Protein AF-A0A2K8KIF5-F1 (afdb_monomer_lite)

Radius of gyration: 15.25 Å; chains: 1; bounding box: 39×32×43 Å

Structure (mmCIF, N/CA/C/O backbone):
data_AF-A0A2K8KIF5-F1
#
_entry.id   AF-A0A2K8KIF5-F1
#
loop_
_atom_site.group_PDB
_atom_site.id
_atom_site.type_symbol
_atom_site.label_atom_id
_atom_site.label_alt_id
_atom_site.label_comp_id
_atom_site.label_asym_id
_atom_site.label_entity_id
_atom_site.label_seq_id
_atom_site.pdbx_PDB_ins_code
_atom_site.Cartn_x
_atom_site.Cartn_y
_atom_site.Cartn_z
_atom_site.occupancy
_atom_site.B_iso_or_equiv
_atom_site.auth_seq_id
_atom_site.auth_comp_id
_atom_site.auth_asym_id
_atom_site.auth_atom_id
_atom_site.pdbx_PDB_model_num
ATOM 1 N N . MET A 1 1 ? -21.140 -13.248 4.900 1.00 39.88 1 MET A N 1
ATOM 2 C CA . MET A 1 1 ? -20.058 -14.041 4.282 1.00 39.88 1 MET A CA 1
ATOM 3 C C . MET A 1 1 ? -18.810 -13.788 5.105 1.00 39.88 1 MET A C 1
ATOM 5 O O . MET A 1 1 ? -18.485 -12.632 5.335 1.00 39.88 1 MET A O 1
ATOM 9 N N . THR A 1 2 ? -18.191 -14.823 5.659 1.00 39.25 2 THR A N 1
ATOM 10 C CA . THR A 1 2 ? -16.937 -14.713 6.413 1.00 39.25 2 THR A CA 1
ATOM 11 C C . THR A 1 2 ? -15.809 -14.495 5.410 1.00 39.25 2 THR A C 1
ATOM 13 O O . THR A 1 2 ? -15.376 -15.441 4.760 1.00 39.25 2 THR A O 1
ATOM 16 N N . HIS A 1 3 ? -15.384 -13.245 5.216 1.00 47.12 3 HIS A N 1
ATOM 17 C CA . HIS A 1 3 ? -14.207 -12.957 4.400 1.00 47.12 3 HIS A CA 1
ATOM 18 C C . HIS A 1 3 ? -12.977 -13.573 5.072 1.00 47.12 3 HIS A C 1
ATOM 20 O O . HIS A 1 3 ? -12.704 -13.309 6.244 1.00 47.12 3 HIS A O 1
ATOM 26 N N . ASN A 1 4 ? -12.258 -14.426 4.343 1.00 52.31 4 ASN A N 1
ATOM 27 C CA . ASN A 1 4 ? -10.970 -14.931 4.791 1.00 52.31 4 ASN A CA 1
ATOM 28 C C . ASN A 1 4 ? -9.913 -13.845 4.535 1.00 52.31 4 ASN A C 1
ATOM 30 O O . ASN A 1 4 ? -9.334 -13.764 3.454 1.00 52.31 4 ASN A O 1
ATOM 34 N N . TYR A 1 5 ? -9.704 -12.967 5.519 1.00 62.38 5 TYR A N 1
ATOM 35 C CA . TYR A 1 5 ? -8.796 -11.818 5.414 1.00 62.38 5 TYR A CA 1
ATOM 36 C C . TYR A 1 5 ? -7.302 -12.190 5.347 1.00 62.38 5 TYR A C 1
ATOM 38 O O . TYR A 1 5 ? -6.471 -11.296 5.196 1.00 62.38 5 TYR A O 1
ATOM 46 N N . GLN A 1 6 ? -6.952 -13.482 5.435 1.00 61.03 6 GLN A N 1
ATOM 47 C CA . GLN A 1 6 ? -5.575 -13.948 5.231 1.00 61.03 6 GLN A CA 1
ATOM 48 C C . GLN A 1 6 ? -5.080 -13.689 3.805 1.00 61.03 6 GLN A C 1
ATOM 50 O O . GLN A 1 6 ? -3.925 -13.323 3.623 1.00 61.03 6 GLN A O 1
ATOM 55 N N . ASP A 1 7 ? -5.961 -13.835 2.811 1.00 60.00 7 ASP A N 1
ATOM 56 C CA . ASP A 1 7 ? -5.596 -13.692 1.399 1.00 60.00 7 ASP A CA 1
ATOM 57 C C . ASP A 1 7 ? -6.165 -12.415 0.754 1.00 60.00 7 ASP A C 1
ATOM 59 O O . ASP A 1 7 ? -5.809 -12.097 -0.379 1.00 60.00 7 ASP A O 1
ATOM 63 N N . TYR A 1 8 ? -7.053 -11.672 1.431 1.00 62.44 8 TYR A N 1
ATOM 64 C CA . TYR A 1 8 ? -7.565 -10.377 0.955 1.00 62.44 8 TYR A CA 1
ATOM 65 C C . TYR A 1 8 ? -6.409 -9.357 0.872 1.00 62.44 8 TYR A C 1
ATOM 67 O O . TYR A 1 8 ? -5.601 -9.311 1.794 1.00 62.44 8 TYR A O 1
ATOM 75 N N . PRO A 1 9 ? -6.298 -8.533 -0.185 1.00 64.69 9 PRO A N 1
ATOM 76 C CA . PRO A 1 9 ? -7.228 -8.407 -1.305 1.00 64.69 9 PRO A CA 1
ATOM 77 C C . PRO A 1 9 ? -6.959 -9.324 -2.508 1.00 64.69 9 PRO A C 1
ATOM 79 O O . PRO A 1 9 ? -7.599 -9.184 -3.541 1.00 64.69 9 PRO A O 1
ATOM 82 N N . PHE A 1 10 ? -6.039 -10.279 -2.427 1.00 71.12 10 PHE A N 1
ATOM 83 C CA . PHE A 1 10 ? -5.599 -11.075 -3.581 1.00 71.12 10 PHE A CA 1
ATOM 84 C C . PHE A 1 10 ? -6.197 -12.487 -3.660 1.00 71.12 10 PHE A C 1
ATOM 86 O O . PHE A 1 10 ? -5.745 -13.287 -4.480 1.00 71.12 10 PHE A O 1
ATOM 93 N N . CYS A 1 11 ? -7.195 -12.813 -2.834 1.00 70.88 11 CYS A N 1
ATOM 94 C CA . CYS A 1 11 ? -7.733 -14.173 -2.739 1.00 70.88 11 CYS A CA 1
ATOM 95 C C . CYS A 1 11 ? -8.546 -14.596 -3.973 1.00 70.88 11 CYS A C 1
ATOM 97 O O . CYS A 1 11 ? -8.577 -15.771 -4.336 1.00 70.88 11 CYS A O 1
ATOM 99 N N . CYS A 1 12 ? -9.199 -13.639 -4.637 1.00 75.88 12 CYS A N 1
ATOM 100 C CA . CYS A 1 12 ? -10.014 -13.875 -5.820 1.00 75.88 12 CYS A CA 1
ATOM 101 C C . CYS A 1 12 ? -10.076 -12.626 -6.712 1.00 75.88 12 CYS A C 1
ATOM 103 O O . CYS A 1 12 ? -9.692 -11.530 -6.304 1.00 75.88 12 CYS A O 1
ATOM 105 N N . ALA A 1 13 ? -10.576 -12.787 -7.941 1.00 77.62 13 ALA A N 1
ATOM 106 C CA . ALA A 1 13 ? -10.668 -11.691 -8.908 1.00 77.62 13 ALA A CA 1
ATOM 107 C C . ALA A 1 13 ? -11.538 -10.523 -8.412 1.00 77.62 13 ALA A C 1
ATOM 109 O O . ALA A 1 13 ? -11.207 -9.370 -8.668 1.00 77.62 13 ALA A O 1
ATOM 110 N N . LEU A 1 14 ? -12.622 -10.817 -7.684 1.00 80.00 14 LEU A N 1
ATOM 111 C CA . LEU A 1 14 ? -13.508 -9.791 -7.135 1.00 80.00 14 LEU A CA 1
ATOM 112 C C . LEU A 1 14 ? -12.781 -8.921 -6.106 1.00 80.00 14 LEU A C 1
ATOM 114 O O . LEU A 1 14 ? -12.791 -7.701 -6.222 1.00 80.00 14 LEU A O 1
ATOM 118 N N . ASP A 1 15 ? -12.111 -9.546 -5.142 1.00 78.12 15 ASP A N 1
ATOM 119 C CA . ASP A 1 15 ? -11.373 -8.832 -4.100 1.00 78.12 15 ASP A CA 1
ATOM 120 C C . ASP A 1 15 ? -10.188 -8.055 -4.672 1.00 78.12 15 ASP A C 1
ATOM 122 O O . ASP A 1 15 ? -9.949 -6.914 -4.270 1.00 78.12 15 ASP A O 1
ATOM 126 N N . LYS A 1 16 ? -9.510 -8.627 -5.677 1.00 79.75 16 LYS A N 1
ATOM 127 C CA . LYS A 1 16 ? -8.437 -7.938 -6.393 1.00 79.75 16 LYS A CA 1
ATOM 128 C C . LYS A 1 16 ? -8.980 -6.688 -7.078 1.00 79.75 16 LYS A C 1
ATOM 130 O O . LYS A 1 16 ? -8.389 -5.624 -6.944 1.00 79.75 16 LYS A O 1
ATOM 135 N N . ASN A 1 17 ? -10.112 -6.800 -7.771 1.00 80.88 17 ASN A N 1
ATOM 136 C CA . ASN A 1 17 ? -10.748 -5.660 -8.427 1.00 80.88 17 ASN A CA 1
ATOM 137 C C . ASN A 1 17 ? -11.202 -4.605 -7.415 1.00 80.88 17 ASN A C 1
ATOM 139 O O . ASN A 1 17 ? -10.955 -3.425 -7.633 1.00 80.88 17 ASN A O 1
ATOM 143 N N . ASN A 1 18 ? -11.804 -5.013 -6.296 1.00 82.12 18 ASN A N 1
ATOM 144 C CA . ASN A 1 18 ? -12.221 -4.087 -5.242 1.00 82.12 18 ASN A CA 1
ATOM 145 C C . ASN A 1 18 ? -11.027 -3.310 -4.679 1.00 82.12 18 ASN A C 1
ATOM 147 O O . ASN A 1 18 ? -11.096 -2.093 -4.538 1.00 82.12 18 ASN A O 1
ATOM 151 N N . PHE A 1 19 ? -9.911 -3.988 -4.412 1.00 86.44 19 PHE A N 1
ATOM 152 C CA . PHE A 1 19 ? -8.686 -3.317 -3.991 1.00 86.44 19 PHE A CA 1
ATOM 153 C C . PHE A 1 19 ? -8.144 -2.366 -5.044 1.00 86.44 19 PHE A C 1
ATOM 155 O O . PHE A 1 19 ? -7.825 -1.235 -4.699 1.00 86.44 19 PHE A O 1
ATOM 162 N N . LEU A 1 20 ? -8.066 -2.793 -6.306 1.00 84.38 20 LEU A N 1
ATOM 163 C CA . LEU A 1 20 ? -7.583 -1.937 -7.388 1.00 84.38 20 LEU A CA 1
ATOM 164 C C . LEU A 1 20 ? -8.443 -0.681 -7.531 1.00 84.38 20 LEU A C 1
ATOM 166 O O . LEU A 1 20 ? -7.893 0.395 -7.718 1.00 84.38 20 LEU A O 1
ATOM 170 N N . VAL A 1 21 ? -9.765 -0.786 -7.367 1.00 86.25 21 VAL A N 1
ATOM 171 C CA . VAL A 1 21 ? -10.667 0.376 -7.365 1.00 86.25 21 VAL A CA 1
ATOM 172 C C . VAL A 1 21 ? -10.383 1.298 -6.179 1.00 86.25 21 VAL A C 1
ATOM 174 O O . VAL A 1 21 ? -10.239 2.500 -6.369 1.00 86.25 21 VAL A O 1
ATOM 177 N N . LEU A 1 22 ? -10.266 0.768 -4.958 1.00 87.44 22 LEU A N 1
ATOM 178 C CA . LEU A 1 22 ? -9.988 1.588 -3.769 1.00 87.44 22 LEU A CA 1
ATOM 179 C C . LEU A 1 22 ? -8.610 2.245 -3.818 1.00 87.44 22 LEU A C 1
ATOM 181 O O . LEU A 1 22 ? -8.452 3.381 -3.363 1.00 87.44 22 LEU A O 1
ATOM 185 N N . PHE A 1 23 ? -7.632 1.525 -4.360 1.00 86.81 23 PHE A N 1
ATOM 186 C CA . PHE A 1 23 ? -6.287 2.019 -4.576 1.00 86.81 23 PHE A CA 1
ATOM 187 C C . PHE A 1 23 ? -6.299 3.113 -5.642 1.00 86.81 23 PHE A C 1
ATOM 189 O O . PHE A 1 23 ? -5.863 4.216 -5.341 1.00 86.81 23 PHE A O 1
ATOM 196 N N . GLN A 1 24 ? -6.905 2.877 -6.811 1.00 82.75 24 GLN A N 1
ATOM 197 C CA . GLN A 1 24 ? -7.044 3.880 -7.873 1.00 82.75 24 GLN A CA 1
ATOM 198 C C . GLN A 1 24 ? -7.781 5.134 -7.390 1.00 82.75 24 GLN A C 1
ATOM 200 O O . GLN A 1 24 ? -7.307 6.240 -7.619 1.00 82.75 24 GLN A O 1
ATOM 205 N N . ASN A 1 25 ? -8.873 4.980 -6.637 1.00 82.00 25 ASN A N 1
ATOM 206 C CA . ASN A 1 25 ? -9.585 6.110 -6.039 1.00 82.00 25 ASN A CA 1
ATOM 207 C C . ASN A 1 25 ? -8.682 6.927 -5.106 1.00 82.00 25 ASN A C 1
ATOM 209 O O . ASN A 1 25 ? -8.771 8.154 -5.081 1.00 82.00 25 ASN A O 1
ATOM 213 N N . TYR A 1 26 ? -7.811 6.269 -4.335 1.00 83.88 26 TYR A N 1
ATOM 214 C CA . TYR A 1 26 ? -6.811 6.971 -3.536 1.00 83.88 26 TYR A CA 1
ATOM 215 C C . TYR A 1 26 ? -5.797 7.701 -4.432 1.00 83.88 26 TYR A C 1
ATOM 217 O O . TYR A 1 26 ? -5.532 8.875 -4.177 1.00 83.88 26 TYR A O 1
ATOM 225 N N . LEU A 1 27 ? -5.287 7.058 -5.492 1.00 76.31 27 LEU A N 1
ATOM 226 C CA . LEU A 1 27 ? -4.338 7.665 -6.439 1.00 76.31 27 LEU A CA 1
ATOM 227 C C . LEU A 1 27 ? -4.902 8.938 -7.075 1.00 76.31 27 LEU A C 1
ATOM 229 O O . LEU A 1 27 ? -4.260 9.984 -7.022 1.00 76.31 27 LEU A O 1
ATOM 233 N N . ASP A 1 28 ? -6.132 8.875 -7.583 1.00 76.56 28 ASP A N 1
ATOM 234 C CA . ASP A 1 28 ? -6.797 9.988 -8.273 1.00 76.56 28 ASP A CA 1
ATOM 235 C C . ASP A 1 28 ? -7.010 11.212 -7.364 1.00 76.56 28 ASP A C 1
ATOM 237 O O . ASP A 1 28 ? -7.213 12.329 -7.839 1.00 76.56 28 ASP A O 1
ATOM 241 N N . ASN A 1 29 ? -6.961 11.019 -6.043 1.00 74.00 29 ASN A N 1
ATOM 242 C CA . ASN A 1 29 ? -7.223 12.057 -5.050 1.00 74.00 29 ASN A CA 1
ATOM 243 C C . ASN A 1 29 ? -5.995 12.411 -4.195 1.00 74.00 29 ASN A C 1
ATOM 245 O O . ASN A 1 29 ? -6.082 13.306 -3.342 1.00 74.00 29 ASN A O 1
ATOM 249 N N . CYS A 1 30 ? -4.847 11.755 -4.404 1.00 68.06 30 CYS A N 1
ATOM 250 C CA . CYS A 1 30 ? -3.668 11.963 -3.563 1.00 68.06 30 CYS A CA 1
ATOM 251 C C . CYS A 1 30 ? -3.030 13.342 -3.798 1.00 68.06 30 CYS A C 1
ATOM 253 O O . CYS A 1 30 ? -2.604 13.984 -2.840 1.00 68.06 30 CYS A O 1
ATOM 255 N N . GLU A 1 31 ? -3.055 13.859 -5.033 1.00 63.69 31 GLU A N 1
ATOM 256 C CA . GLU A 1 31 ? -2.450 15.153 -5.400 1.00 63.69 31 GLU A CA 1
ATOM 257 C C . GLU A 1 31 ? -3.071 16.358 -4.674 1.00 63.69 31 GLU A C 1
ATOM 259 O O . GLU A 1 31 ? -2.444 17.407 -4.538 1.00 63.69 31 GLU A O 1
ATOM 264 N N . THR A 1 32 ? -4.297 16.224 -4.160 1.00 61.50 32 THR A N 1
ATOM 265 C CA . THR A 1 32 ? -5.010 17.318 -3.479 1.00 61.50 32 THR A CA 1
ATOM 266 C C . THR A 1 32 ? -4.927 17.255 -1.949 1.00 61.50 32 THR A C 1
ATOM 268 O O . THR A 1 32 ? -5.642 17.998 -1.270 1.00 61.50 32 THR A O 1
ATOM 271 N N . ASN A 1 33 ? -4.073 16.390 -1.377 1.00 56.50 33 ASN A N 1
ATOM 272 C CA . ASN A 1 33 ? -4.010 16.101 0.068 1.00 56.50 33 ASN A CA 1
ATOM 273 C C . ASN A 1 33 ? -5.368 15.661 0.657 1.00 56.50 33 ASN A C 1
ATOM 275 O O . ASN A 1 33 ? -5.663 15.884 1.836 1.00 56.50 33 ASN A O 1
ATOM 279 N N . GLN A 1 34 ? -6.230 15.051 -0.162 1.00 64.56 34 GLN A N 1
ATOM 280 C CA . GLN A 1 34 ? -7.547 14.580 0.265 1.00 64.56 34 GLN A CA 1
ATOM 281 C C . GLN A 1 34 ? -7.581 13.087 0.591 1.00 64.56 34 GLN A C 1
ATOM 283 O O . GLN A 1 34 ? -8.614 12.626 1.056 1.00 64.56 34 GLN A O 1
ATOM 288 N N . GLY A 1 35 ? -6.478 12.341 0.455 1.00 65.31 35 GLY A N 1
ATOM 289 C CA . GLY A 1 35 ? -6.447 10.895 0.717 1.00 65.31 35 GLY A CA 1
ATOM 290 C C . GLY A 1 35 ? -7.002 10.504 2.094 1.00 65.31 35 GLY A C 1
ATOM 291 O O . GLY A 1 35 ? -7.873 9.644 2.190 1.00 65.31 35 GLY A O 1
ATOM 292 N N . PHE A 1 36 ? -6.593 11.200 3.162 1.00 70.62 36 PHE A N 1
ATOM 293 C CA . PHE A 1 36 ? -7.168 11.008 4.503 1.00 70.62 36 PHE A CA 1
ATOM 294 C C . PHE A 1 36 ? -8.668 11.344 4.565 1.00 70.62 36 PHE A C 1
ATOM 296 O O . PHE A 1 36 ? -9.450 10.605 5.160 1.00 70.62 36 PHE A O 1
ATOM 303 N N . LYS A 1 37 ? -9.089 12.454 3.940 1.00 72.19 37 LYS A N 1
ATOM 304 C CA . LYS A 1 37 ? -10.503 12.866 3.901 1.00 72.19 37 LYS A CA 1
ATOM 305 C C . LYS A 1 37 ? -11.361 11.856 3.146 1.00 72.19 37 LYS A C 1
ATOM 307 O O . LYS A 1 37 ? -12.467 11.584 3.590 1.00 72.19 37 LYS A O 1
ATOM 312 N N . LEU A 1 38 ? -10.841 11.303 2.055 1.00 74.75 38 LEU A N 1
ATOM 313 C CA . LEU A 1 38 ? -11.501 10.300 1.233 1.00 74.75 38 LEU A CA 1
ATOM 314 C C . LEU A 1 38 ? -11.675 8.998 2.012 1.00 74.75 38 LEU A C 1
ATOM 316 O O . LEU A 1 38 ? -12.790 8.513 2.137 1.00 74.75 38 LEU A O 1
ATOM 320 N N . ILE A 1 39 ? -10.611 8.501 2.649 1.00 78.38 39 ILE A N 1
ATOM 321 C CA . ILE A 1 39 ? -10.692 7.291 3.480 1.00 78.38 39 ILE A CA 1
ATOM 322 C C . ILE A 1 39 ? -11.666 7.482 4.649 1.00 78.38 39 ILE A C 1
ATOM 324 O O . ILE A 1 39 ? -12.372 6.549 5.017 1.00 78.38 39 ILE A O 1
ATOM 328 N N . ASN A 1 40 ? -11.738 8.685 5.223 1.00 74.00 40 ASN A N 1
ATOM 329 C CA . ASN A 1 40 ? -12.691 8.983 6.288 1.00 74.00 40 ASN A CA 1
ATOM 330 C C . ASN A 1 40 ? -14.140 9.118 5.775 1.00 74.00 40 ASN A C 1
ATOM 332 O O . ASN A 1 40 ? -15.069 8.693 6.456 1.00 74.00 40 ASN A O 1
ATOM 336 N N . ALA A 1 41 ? -14.345 9.695 4.587 1.00 80.25 41 ALA A N 1
ATOM 337 C CA . ALA A 1 41 ? -15.662 9.810 3.958 1.00 80.25 41 ALA A CA 1
ATOM 338 C C . ALA A 1 41 ? -16.215 8.441 3.531 1.00 80.25 41 ALA A C 1
ATOM 340 O O . ALA A 1 41 ? -17.394 8.161 3.735 1.00 80.25 41 ALA A O 1
ATOM 341 N N . ASP A 1 42 ? -15.338 7.571 3.034 1.00 84.25 42 ASP A N 1
ATOM 342 C CA . ASP A 1 42 ? -15.648 6.231 2.539 1.00 84.25 42 ASP A CA 1
ATOM 343 C C . ASP A 1 42 ? -15.226 5.138 3.537 1.00 84.25 42 ASP A C 1
ATOM 345 O O . ASP A 1 42 ? -14.831 4.033 3.158 1.00 84.25 42 ASP A O 1
ATOM 349 N N . TYR A 1 43 ? -15.304 5.434 4.837 1.00 83.62 43 TYR A N 1
ATOM 350 C CA . TYR A 1 43 ? -14.772 4.597 5.918 1.00 83.62 43 TYR A CA 1
ATOM 351 C C . TYR A 1 43 ? -15.131 3.109 5.787 1.00 83.62 43 TYR A C 1
ATOM 353 O O . TYR A 1 43 ? -14.253 2.250 5.889 1.00 83.62 43 TYR A O 1
ATOM 361 N N . ASP A 1 44 ? -16.398 2.788 5.515 1.00 83.62 44 ASP A N 1
ATOM 362 C CA . ASP A 1 44 ? -16.871 1.402 5.406 1.00 83.62 44 ASP A CA 1
ATOM 363 C C . ASP A 1 44 ? -16.282 0.649 4.204 1.00 83.62 44 ASP A C 1
ATOM 365 O O . ASP A 1 44 ? -16.145 -0.574 4.261 1.00 83.62 44 ASP A O 1
ATOM 369 N N . LEU A 1 45 ? -15.889 1.359 3.142 1.00 85.44 45 LEU A N 1
ATOM 370 C CA . LEU A 1 45 ? -15.246 0.770 1.967 1.00 85.44 45 LEU A CA 1
ATOM 371 C C . LEU A 1 45 ? -13.779 0.421 2.240 1.00 85.44 45 LEU A C 1
ATOM 373 O O . LEU A 1 45 ? -13.301 -0.626 1.804 1.00 85.44 45 LEU A O 1
ATOM 377 N N . TYR A 1 46 ? -13.070 1.260 3.000 1.00 87.00 46 TYR A N 1
ATOM 378 C CA . TYR A 1 46 ? -11.655 1.049 3.326 1.00 87.00 46 TYR A CA 1
ATOM 379 C C . TYR A 1 46 ? -11.449 0.150 4.553 1.00 87.00 46 TYR A C 1
ATOM 381 O O . TYR A 1 46 ? -10.440 -0.552 4.646 1.00 87.00 46 TYR A O 1
ATOM 389 N N . LYS A 1 47 ? -12.412 0.097 5.481 1.00 87.88 47 LYS A N 1
ATOM 390 C CA . LYS A 1 47 ? -12.329 -0.699 6.715 1.00 87.88 47 LYS A CA 1
ATOM 391 C C . LYS A 1 47 ? -11.950 -2.172 6.502 1.00 87.88 47 LYS A C 1
ATOM 393 O O . LYS A 1 47 ? -11.109 -2.653 7.267 1.00 87.88 47 LYS A O 1
ATOM 398 N N . PRO A 1 48 ? -12.482 -2.906 5.504 1.00 87.50 48 PRO A N 1
ATOM 399 C CA . PRO A 1 48 ? -12.081 -4.288 5.238 1.00 87.50 48 PRO A CA 1
ATOM 400 C C . PRO A 1 48 ? -10.576 -4.452 4.983 1.00 87.50 48 PRO A C 1
ATOM 402 O O . PRO A 1 48 ? -9.987 -5.435 5.430 1.00 87.50 48 PRO A O 1
ATOM 405 N N . LEU A 1 49 ? -9.926 -3.471 4.339 1.00 88.25 49 LEU A N 1
ATOM 406 C CA . LEU A 1 49 ? -8.478 -3.492 4.089 1.00 88.25 49 LEU A CA 1
ATOM 407 C C . LEU A 1 49 ? -7.667 -3.421 5.388 1.00 88.25 49 LEU A C 1
ATOM 409 O O . LEU A 1 49 ? -6.571 -3.972 5.464 1.00 88.25 49 LEU A O 1
ATOM 413 N N . SER A 1 50 ? -8.215 -2.821 6.449 1.00 90.25 50 SER A N 1
ATOM 414 C CA . SER A 1 50 ? -7.536 -2.778 7.748 1.00 90.25 50 SER A CA 1
ATOM 415 C C . SER A 1 50 ? -7.373 -4.163 8.385 1.00 90.25 50 SER A C 1
ATOM 417 O O . SER A 1 50 ? -6.473 -4.340 9.201 1.00 90.25 50 SER A O 1
ATOM 419 N N . PHE A 1 51 ? -8.184 -5.159 8.009 1.00 89.00 51 PHE A N 1
ATOM 420 C CA . PHE A 1 51 ? -8.128 -6.520 8.562 1.00 89.00 51 PHE A CA 1
ATOM 421 C C . PHE A 1 51 ? -7.199 -7.469 7.802 1.00 89.00 51 PHE A C 1
ATOM 423 O O . PHE A 1 51 ? -6.984 -8.590 8.253 1.00 89.00 51 PHE A O 1
ATOM 430 N N . VAL A 1 52 ? -6.624 -7.017 6.688 1.00 89.06 52 VAL A N 1
ATOM 431 C CA . VAL A 1 52 ? -5.682 -7.781 5.862 1.00 89.06 52 VAL A CA 1
ATOM 432 C C . VAL A 1 52 ? -4.495 -8.295 6.679 1.00 89.06 52 VAL A C 1
ATOM 434 O O . VAL A 1 52 ? -3.955 -7.567 7.521 1.00 89.06 52 VAL A O 1
ATOM 437 N N . ASP A 1 53 ? -4.031 -9.513 6.400 1.00 90.06 53 ASP A N 1
ATOM 438 C CA . ASP A 1 53 ? -2.758 -10.015 6.925 1.00 90.06 53 ASP A 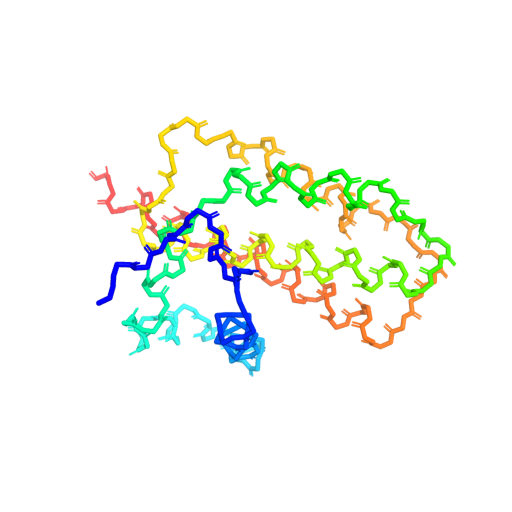CA 1
ATOM 439 C C . ASP A 1 53 ? -1.563 -9.381 6.192 1.00 90.06 53 ASP A C 1
ATOM 441 O O . ASP A 1 53 ? -0.963 -9.949 5.279 1.00 90.06 53 ASP A O 1
ATOM 445 N N . ILE A 1 54 ? -1.202 -8.164 6.606 1.00 91.69 54 ILE A N 1
ATOM 446 C CA . ILE A 1 54 ? -0.065 -7.442 6.023 1.00 91.69 54 ILE A CA 1
ATOM 447 C C . ILE A 1 54 ? 1.263 -8.190 6.203 1.00 91.69 54 ILE A C 1
ATOM 449 O O . ILE A 1 54 ? 2.140 -8.062 5.355 1.00 91.69 54 ILE A O 1
ATOM 453 N N . VAL A 1 55 ? 1.412 -8.990 7.265 1.00 92.38 55 VAL A N 1
ATOM 454 C CA . VAL A 1 55 ? 2.635 -9.766 7.515 1.00 92.38 55 VAL A CA 1
ATOM 455 C C . VAL A 1 55 ? 2.740 -10.896 6.495 1.00 92.38 55 VAL A C 1
ATOM 457 O O . VAL A 1 55 ? 3.780 -11.045 5.852 1.00 92.38 55 VAL A O 1
ATOM 460 N N . GLY A 1 56 ? 1.651 -11.638 6.284 1.00 90.50 56 GLY A N 1
ATOM 461 C CA . GLY A 1 56 ? 1.570 -12.676 5.258 1.00 90.50 56 GLY A CA 1
ATOM 462 C C . GLY A 1 56 ? 1.786 -12.128 3.844 1.00 90.50 56 GLY A C 1
ATOM 463 O O . GLY A 1 56 ? 2.574 -12.681 3.072 1.00 90.50 56 GLY A O 1
ATOM 464 N N . ILE A 1 57 ? 1.158 -10.996 3.510 1.00 90.19 57 ILE A N 1
ATOM 465 C CA . ILE A 1 57 ? 1.348 -10.342 2.206 1.00 90.19 57 ILE A CA 1
ATOM 466 C C . ILE A 1 57 ? 2.791 -9.871 2.030 1.00 90.19 57 ILE A C 1
ATOM 468 O O . ILE A 1 57 ? 3.378 -10.099 0.971 1.00 90.19 57 ILE A O 1
ATOM 472 N N . PHE A 1 58 ? 3.388 -9.255 3.052 1.00 92.94 58 PHE A N 1
ATOM 473 C CA . PHE A 1 58 ? 4.779 -8.817 3.000 1.00 92.94 58 PHE A CA 1
ATOM 474 C C . PHE A 1 58 ? 5.731 -9.991 2.765 1.00 92.94 58 PHE A C 1
ATOM 476 O O . PHE A 1 58 ? 6.542 -9.941 1.840 1.00 92.94 58 PHE A O 1
ATOM 483 N N . ALA A 1 59 ? 5.569 -11.089 3.509 1.00 91.56 59 ALA A N 1
ATOM 484 C CA . ALA A 1 59 ? 6.370 -12.301 3.340 1.00 91.56 59 ALA A CA 1
ATOM 485 C C . ALA A 1 59 ? 6.264 -12.895 1.921 1.00 91.56 59 ALA A C 1
ATOM 487 O O . ALA A 1 59 ? 7.226 -13.468 1.411 1.00 91.56 59 ALA A O 1
ATOM 488 N N . LYS A 1 60 ? 5.114 -12.728 1.255 1.00 90.12 60 LYS A N 1
ATOM 489 C CA . LYS A 1 60 ? 4.897 -13.163 -0.132 1.00 90.12 60 LYS A CA 1
ATOM 490 C C . LYS A 1 60 ? 5.515 -12.214 -1.162 1.00 90.12 60 LYS A C 1
ATOM 492 O O . LYS A 1 60 ? 6.058 -12.688 -2.163 1.00 90.12 60 LYS A O 1
ATOM 497 N N . LEU A 1 61 ? 5.391 -10.899 -0.971 1.00 91.50 61 LEU A N 1
ATOM 498 C CA . LEU A 1 61 ? 5.787 -9.892 -1.962 1.00 91.50 61 LEU A CA 1
ATOM 499 C C . LEU A 1 61 ? 7.255 -9.471 -1.852 1.00 91.50 61 LEU A C 1
ATOM 501 O O . LEU A 1 61 ? 7.883 -9.266 -2.889 1.00 91.50 61 LEU A O 1
ATOM 505 N N . ALA A 1 62 ? 7.831 -9.399 -0.650 1.00 92.94 62 ALA A N 1
ATOM 506 C CA . ALA A 1 62 ? 9.215 -8.960 -0.455 1.00 92.94 62 ALA A CA 1
ATOM 507 C C . ALA A 1 62 ? 10.238 -9.790 -1.262 1.00 92.94 62 ALA A C 1
ATOM 509 O O . ALA A 1 62 ? 11.049 -9.191 -1.972 1.00 92.94 62 ALA A O 1
ATOM 510 N N . PRO A 1 63 ? 10.166 -11.140 -1.302 1.00 93.38 63 PRO A N 1
ATOM 511 C CA . PRO A 1 63 ? 11.078 -11.934 -2.128 1.00 93.38 63 PRO A CA 1
ATOM 512 C C . PRO A 1 63 ? 10.906 -11.712 -3.635 1.00 93.38 63 PRO A C 1
ATOM 514 O O . PRO A 1 63 ? 11.817 -12.017 -4.395 1.00 93.38 63 PRO A O 1
ATOM 517 N N . GLN A 1 64 ? 9.737 -11.247 -4.086 1.00 91.12 64 GLN A N 1
ATOM 518 C CA . GLN A 1 64 ? 9.493 -10.918 -5.494 1.00 91.12 64 GLN A CA 1
ATOM 519 C C . GLN A 1 64 ? 10.083 -9.546 -5.820 1.00 91.12 64 GLN A C 1
ATOM 521 O O . GLN A 1 64 ? 10.814 -9.424 -6.792 1.00 91.12 64 GLN A O 1
ATOM 526 N N . ILE A 1 65 ? 9.843 -8.556 -4.952 1.00 91.62 65 ILE A N 1
ATOM 527 C CA . ILE A 1 65 ? 10.406 -7.201 -5.053 1.00 91.62 65 ILE A CA 1
ATOM 528 C C . ILE A 1 65 ? 11.934 -7.247 -5.174 1.00 91.62 65 ILE A C 1
ATOM 530 O O . ILE A 1 65 ? 12.501 -6.553 -6.009 1.00 91.62 65 ILE A O 1
ATOM 534 N N . MET A 1 66 ? 12.594 -8.102 -4.386 1.00 90.50 66 MET A N 1
ATOM 535 C CA . MET A 1 66 ? 14.054 -8.258 -4.412 1.00 90.50 66 MET A CA 1
ATOM 536 C C . MET A 1 66 ? 14.605 -8.917 -5.683 1.00 90.50 66 MET A C 1
ATOM 538 O O . MET A 1 66 ? 15.802 -8.820 -5.935 1.00 90.50 66 MET A O 1
ATOM 542 N N . LYS A 1 67 ? 13.776 -9.647 -6.440 1.00 89.12 67 LYS A N 1
ATOM 543 C CA . LYS A 1 67 ? 14.210 -10.361 -7.651 1.00 89.12 67 LYS A CA 1
ATOM 544 C C . LYS A 1 67 ? 14.175 -9.492 -8.901 1.00 89.12 67 LYS A C 1
ATOM 546 O O . LYS A 1 67 ? 14.858 -9.838 -9.859 1.00 89.12 67 LYS A O 1
ATOM 551 N N . TYR A 1 68 ? 13.381 -8.424 -8.890 1.00 86.50 68 TYR A N 1
ATOM 552 C CA . TYR A 1 68 ? 13.257 -7.528 -10.030 1.00 86.50 68 TYR A CA 1
ATOM 553 C C . TYR A 1 68 ? 14.558 -6.774 -10.289 1.00 86.50 68 TYR A C 1
ATOM 555 O O . TYR A 1 68 ? 15.171 -6.212 -9.378 1.00 86.50 68 TYR A O 1
ATOM 563 N N . GLN A 1 69 ? 14.962 -6.780 -11.549 1.00 75.44 69 GLN A N 1
ATOM 564 C CA . GLN A 1 69 ? 16.153 -6.150 -12.082 1.00 75.44 69 GLN A CA 1
ATOM 565 C C . GLN A 1 69 ? 15.876 -4.673 -12.337 1.00 75.44 69 GLN A C 1
ATOM 567 O O . GLN A 1 69 ? 14.829 -4.284 -12.853 1.00 75.44 69 GLN A O 1
ATOM 572 N N . ALA A 1 70 ? 16.836 -3.832 -11.969 1.00 74.50 70 ALA A N 1
ATOM 573 C CA . ALA A 1 70 ? 16.701 -2.385 -12.062 1.00 74.50 70 ALA A CA 1
ATOM 574 C C . ALA A 1 70 ? 16.784 -1.867 -13.507 1.00 74.50 70 ALA A C 1
ATOM 576 O O . ALA A 1 70 ? 16.435 -0.714 -13.761 1.00 74.50 70 ALA A O 1
ATOM 577 N N . GLU A 1 71 ? 17.269 -2.707 -14.419 1.00 76.69 71 GLU A N 1
ATOM 578 C CA . GLU A 1 71 ? 17.545 -2.413 -15.820 1.00 76.69 71 GLU A CA 1
ATOM 579 C C . GLU A 1 71 ? 16.374 -2.750 -16.758 1.00 76.69 71 GLU A C 1
ATOM 581 O O . GLU A 1 71 ? 16.387 -2.338 -17.919 1.00 76.69 71 GLU A O 1
ATOM 586 N N . LEU A 1 72 ? 15.365 -3.488 -16.280 1.00 82.12 72 LEU A N 1
ATOM 587 C CA . LEU A 1 72 ? 14.193 -3.893 -17.059 1.00 82.12 72 LEU A CA 1
ATOM 588 C C . LEU A 1 72 ? 12.975 -3.055 -16.652 1.00 82.12 72 LEU A C 1
ATOM 590 O O . LEU A 1 72 ? 12.517 -3.146 -15.520 1.00 82.12 72 LEU A O 1
ATOM 594 N N . ILE A 1 73 ? 12.436 -2.261 -17.586 1.00 83.38 73 ILE A N 1
ATOM 595 C CA . ILE A 1 73 ? 11.312 -1.334 -17.334 1.00 83.38 73 ILE A CA 1
ATOM 596 C C . ILE A 1 73 ? 10.119 -2.046 -16.701 1.00 83.38 73 ILE A C 1
ATOM 598 O O . ILE A 1 73 ? 9.660 -1.623 -15.645 1.00 83.38 73 ILE A O 1
ATOM 602 N N . ASP A 1 74 ? 9.659 -3.138 -17.314 1.00 84.50 74 ASP A N 1
ATOM 603 C CA . ASP A 1 74 ? 8.486 -3.877 -16.840 1.00 84.50 74 ASP A CA 1
ATOM 604 C C . ASP A 1 74 ? 8.694 -4.388 -15.403 1.00 84.50 74 ASP A C 1
ATOM 606 O O . ASP A 1 74 ? 7.792 -4.335 -14.571 1.00 84.50 74 ASP A O 1
ATOM 610 N N . GLU A 1 75 ? 9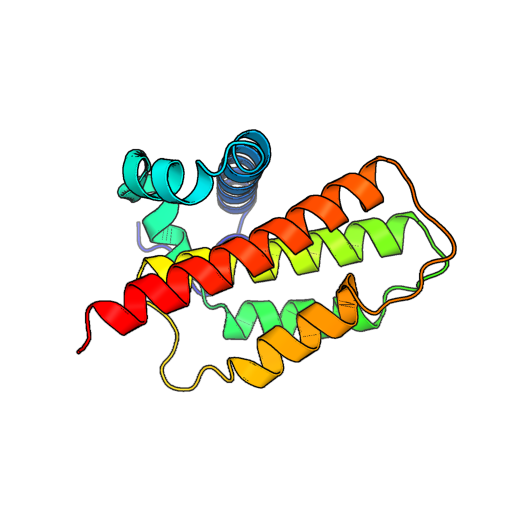.916 -4.816 -15.072 1.00 87.88 75 GLU A N 1
ATOM 611 C CA . GLU A 1 75 ? 10.258 -5.271 -13.724 1.00 87.88 75 GLU A CA 1
ATOM 612 C C . GLU A 1 75 ? 10.324 -4.113 -12.717 1.00 87.88 75 GLU A C 1
ATOM 614 O O . GLU A 1 75 ? 9.911 -4.276 -11.568 1.00 87.88 75 GLU A O 1
ATOM 619 N N . VAL A 1 76 ? 10.786 -2.929 -13.131 1.00 85.25 76 VAL A N 1
ATOM 620 C CA . VAL A 1 76 ? 10.751 -1.707 -12.309 1.00 85.25 76 VAL A CA 1
ATOM 621 C C . VAL A 1 76 ? 9.310 -1.272 -12.038 1.00 85.25 76 VAL A C 1
ATOM 623 O O . VAL A 1 76 ? 8.972 -0.955 -10.896 1.00 85.25 76 VAL A O 1
ATOM 626 N N . GLU A 1 77 ? 8.448 -1.290 -13.053 1.00 86.12 77 GLU A N 1
ATOM 627 C CA . GLU A 1 77 ? 7.029 -0.949 -12.915 1.00 86.12 77 GLU A CA 1
ATOM 628 C C . GLU A 1 77 ? 6.315 -1.930 -11.970 1.00 86.12 77 GLU A C 1
ATOM 630 O O . GLU A 1 77 ? 5.689 -1.497 -10.998 1.00 86.12 77 GLU A O 1
ATOM 635 N N . GLU A 1 78 ? 6.500 -3.243 -12.155 1.00 88.44 78 GLU A N 1
ATOM 636 C CA . GLU A 1 78 ? 5.942 -4.265 -11.256 1.00 88.44 78 GLU A CA 1
ATOM 637 C C . GLU A 1 78 ? 6.470 -4.132 -9.819 1.00 88.44 78 GLU A C 1
ATOM 639 O O . GLU A 1 78 ? 5.735 -4.331 -8.841 1.00 88.44 78 GLU A O 1
ATOM 644 N N . LYS A 1 79 ? 7.755 -3.795 -9.667 1.00 90.38 79 LYS A N 1
ATOM 645 C CA . LYS A 1 79 ? 8.372 -3.554 -8.363 1.00 90.38 79 LYS A CA 1
ATOM 646 C C . LYS A 1 79 ? 7.698 -2.383 -7.654 1.00 90.38 79 LYS A C 1
ATOM 648 O O . LYS A 1 79 ? 7.298 -2.524 -6.495 1.00 90.38 79 LYS A O 1
ATOM 653 N N . TYR A 1 80 ? 7.559 -1.246 -8.329 1.00 89.62 80 TYR A N 1
ATOM 654 C CA . TYR A 1 80 ? 6.946 -0.052 -7.754 1.00 89.62 80 TYR A CA 1
ATOM 655 C C . TYR A 1 80 ? 5.464 -0.249 -7.446 1.00 89.62 80 TYR A C 1
ATOM 657 O O . TYR A 1 80 ? 5.019 0.162 -6.376 1.00 89.62 80 TYR A O 1
ATOM 665 N N . GLU A 1 81 ? 4.712 -0.949 -8.295 1.00 87.75 81 GLU A N 1
ATOM 666 C CA . GLU A 1 81 ? 3.311 -1.281 -8.016 1.00 87.75 81 GLU A CA 1
ATOM 667 C C . GLU A 1 81 ? 3.177 -2.090 -6.716 1.00 87.75 81 GLU A C 1
ATOM 669 O O . GLU A 1 81 ? 2.343 -1.785 -5.855 1.00 87.75 81 GLU A O 1
ATOM 674 N N . LYS A 1 82 ? 4.043 -3.091 -6.514 1.00 90.81 82 LYS A N 1
ATOM 675 C CA . LYS A 1 82 ? 4.047 -3.906 -5.289 1.00 90.81 82 LYS A CA 1
ATOM 676 C C . LYS A 1 82 ? 4.457 -3.111 -4.057 1.00 90.81 82 LYS A C 1
ATOM 678 O O . LYS A 1 82 ? 3.859 -3.303 -2.997 1.00 90.81 82 LYS A O 1
ATOM 683 N N . VAL A 1 83 ? 5.439 -2.218 -4.177 1.00 93.25 83 VAL A N 1
ATOM 684 C CA . VAL A 1 83 ? 5.822 -1.316 -3.080 1.00 93.25 83 VAL A CA 1
ATOM 685 C C . VAL A 1 83 ? 4.660 -0.389 -2.720 1.00 93.25 83 VAL A C 1
ATOM 687 O O . VAL A 1 83 ? 4.290 -0.309 -1.548 1.00 93.25 83 VAL A O 1
ATOM 690 N N . ALA A 1 84 ? 4.035 0.252 -3.708 1.00 91.25 84 ALA A N 1
ATOM 691 C CA . ALA A 1 84 ? 2.910 1.155 -3.491 1.00 91.25 84 ALA A CA 1
ATOM 692 C C . ALA A 1 84 ? 1.712 0.430 -2.853 1.00 91.25 84 ALA A C 1
ATOM 694 O O . ALA A 1 84 ? 1.111 0.936 -1.908 1.00 91.25 84 ALA A O 1
ATOM 695 N N . THR A 1 85 ? 1.434 -0.801 -3.287 1.00 91.12 85 THR A N 1
ATOM 696 C CA . THR A 1 85 ? 0.423 -1.682 -2.684 1.00 91.12 85 THR A CA 1
ATOM 697 C C . THR A 1 85 ? 0.696 -1.923 -1.195 1.00 91.12 85 THR A C 1
ATOM 699 O O . THR A 1 85 ? -0.199 -1.755 -0.364 1.00 91.12 85 THR A O 1
ATOM 702 N N . LEU A 1 86 ? 1.924 -2.318 -0.838 1.00 94.62 86 LEU A N 1
ATOM 703 C CA . LEU A 1 86 ? 2.308 -2.588 0.552 1.00 94.62 86 LEU A CA 1
ATOM 704 C C . LEU A 1 86 ? 2.207 -1.332 1.424 1.00 94.62 86 LEU A C 1
ATOM 706 O O . LEU A 1 86 ? 1.680 -1.403 2.536 1.00 94.62 86 LEU A O 1
ATOM 710 N N . LEU A 1 87 ? 2.658 -0.185 0.909 1.00 94.81 87 LEU A N 1
ATOM 711 C CA . LEU A 1 87 ? 2.548 1.103 1.595 1.00 94.81 87 LEU A CA 1
ATOM 712 C C . LEU A 1 87 ? 1.096 1.514 1.809 1.00 94.81 87 LEU A C 1
ATOM 714 O O . LEU A 1 87 ? 0.742 1.959 2.896 1.00 94.81 87 LEU A O 1
ATOM 718 N N . PHE A 1 88 ? 0.242 1.333 0.809 1.00 93.69 88 PHE A N 1
ATOM 719 C CA . PHE A 1 88 ? -1.165 1.683 0.914 1.00 93.69 88 PHE A CA 1
ATOM 720 C C . PHE A 1 88 ? -1.905 0.806 1.935 1.00 93.69 88 PHE A C 1
ATOM 722 O O . PHE A 1 88 ? -2.622 1.326 2.788 1.00 93.69 88 PHE A O 1
ATOM 729 N N . LEU A 1 89 ? -1.667 -0.510 1.945 1.00 93.25 89 LEU A N 1
ATOM 730 C CA . LEU A 1 89 ? -2.209 -1.397 2.984 1.00 93.25 89 LEU A CA 1
ATOM 731 C C . LEU A 1 89 ? -1.714 -1.013 4.385 1.00 93.25 89 LEU A C 1
ATOM 733 O O . LEU A 1 89 ? -2.496 -1.012 5.340 1.00 93.25 89 LEU A O 1
ATOM 737 N N . TYR A 1 90 ? -0.430 -0.666 4.512 1.00 94.75 90 TYR A N 1
ATOM 738 C CA . TYR A 1 90 ? 0.135 -0.178 5.767 1.00 94.75 90 TYR A CA 1
ATOM 739 C C . TYR A 1 90 ? -0.534 1.126 6.214 1.00 94.75 90 TYR A C 1
ATOM 741 O O . TYR A 1 90 ? -0.975 1.226 7.358 1.00 94.75 90 TYR A O 1
ATOM 749 N N . TYR A 1 91 ? -0.693 2.087 5.305 1.00 92.75 91 TYR A N 1
ATOM 750 C CA . TYR A 1 91 ? -1.360 3.357 5.564 1.00 92.75 91 TYR A CA 1
ATOM 751 C C . TYR A 1 91 ? -2.789 3.159 6.085 1.00 92.75 91 TYR A C 1
ATOM 753 O O . TYR A 1 91 ? -3.137 3.697 7.137 1.00 92.75 91 TYR A O 1
ATOM 761 N N . ILE A 1 92 ? -3.592 2.305 5.437 1.00 92.38 92 ILE A N 1
ATOM 762 C CA . ILE A 1 92 ? -4.932 1.962 5.935 1.00 92.38 92 ILE A CA 1
ATOM 763 C C . ILE A 1 92 ? -4.862 1.358 7.343 1.00 92.38 92 ILE A C 1
ATOM 765 O O . ILE A 1 92 ? -5.642 1.732 8.218 1.00 92.38 92 ILE A O 1
ATOM 769 N N . LYS A 1 93 ? -3.918 0.456 7.621 1.00 92.38 93 LYS A N 1
ATOM 770 C CA . LYS A 1 93 ? -3.776 -0.112 8.971 1.00 92.38 93 LYS A CA 1
ATOM 771 C C . LYS A 1 93 ? -3.422 0.925 10.032 1.00 92.38 93 LYS A C 1
ATOM 773 O O . LYS A 1 93 ? -3.958 0.828 11.137 1.00 92.38 93 LYS A O 1
ATOM 778 N N . VAL A 1 94 ? -2.570 1.899 9.711 1.00 91.38 94 VAL A N 1
ATOM 779 C CA . VAL A 1 94 ? -2.242 3.021 10.606 1.00 91.38 94 VAL A CA 1
ATOM 780 C C . VAL A 1 94 ? -3.500 3.830 10.917 1.00 91.38 94 VAL A C 1
ATOM 782 O O . VAL A 1 94 ? -3.834 4.010 12.087 1.00 91.38 94 VAL A O 1
ATOM 785 N N . LEU A 1 95 ? -4.249 4.245 9.891 1.00 89.31 95 LEU A N 1
ATOM 786 C CA . LEU A 1 95 ? -5.464 5.052 10.058 1.00 89.31 95 LEU A CA 1
ATOM 787 C C . LEU A 1 95 ? -6.527 4.374 10.924 1.00 89.31 95 LEU A C 1
ATOM 789 O O . LEU A 1 95 ? -7.184 5.021 11.735 1.00 89.31 95 LEU A O 1
ATOM 793 N N . PHE A 1 96 ? -6.677 3.060 10.775 1.00 90.19 96 PHE A N 1
ATOM 794 C CA . PHE A 1 96 ? -7.651 2.270 11.524 1.00 90.19 96 PHE A CA 1
ATOM 795 C C . PHE A 1 96 ? -7.101 1.732 12.855 1.00 90.19 96 PHE A C 1
ATOM 797 O O . PHE A 1 96 ? -7.792 0.959 13.519 1.00 90.19 96 PHE A O 1
ATOM 804 N N . LYS A 1 97 ? -5.871 2.106 13.247 1.00 89.81 97 LYS A N 1
ATOM 805 C CA . LYS A 1 97 ? -5.164 1.603 14.440 1.00 89.81 97 LYS A CA 1
ATOM 806 C C . LYS A 1 97 ? -5.192 0.064 14.545 1.00 89.81 97 LYS A C 1
ATOM 808 O O . LYS A 1 97 ? -5.361 -0.494 15.626 1.00 89.81 97 LYS A O 1
ATOM 813 N N . ASN A 1 98 ? -5.035 -0.628 13.413 1.00 91.44 98 ASN A N 1
ATOM 814 C CA . ASN A 1 98 ? -5.185 -2.087 13.292 1.00 91.44 98 ASN A CA 1
ATOM 815 C C . ASN A 1 98 ? -3.895 -2.781 12.810 1.00 91.44 98 ASN A C 1
ATOM 817 O O . ASN A 1 98 ? -3.907 -3.699 11.977 1.00 91.44 98 ASN A O 1
ATOM 821 N N . LEU A 1 99 ? -2.753 -2.298 13.303 1.00 91.62 99 LEU A N 1
ATOM 822 C CA . LEU A 1 99 ? -1.465 -2.951 13.094 1.00 91.62 99 LEU A CA 1
ATOM 823 C C . LEU A 1 99 ? -1.323 -4.174 14.018 1.00 91.62 99 LEU A C 1
ATOM 825 O O . LEU A 1 99 ? -1.736 -4.122 15.180 1.00 91.62 99 LEU A O 1
ATOM 829 N N . PRO A 1 100 ? -0.724 -5.280 13.539 1.00 90.75 100 PRO A N 1
ATOM 830 C CA . PRO A 1 100 ? -0.385 -6.407 14.402 1.00 90.75 100 PRO A CA 1
ATOM 831 C C . PRO A 1 100 ? 0.544 -5.971 15.544 1.00 90.75 100 PRO A C 1
ATOM 833 O O . PRO A 1 100 ? 1.469 -5.194 15.331 1.00 90.75 100 PRO A O 1
ATOM 836 N N . LYS A 1 101 ? 0.350 -6.517 16.752 1.00 87.50 101 LYS A N 1
ATOM 837 C CA . LYS A 1 101 ? 1.145 -6.138 17.941 1.00 87.50 101 LYS A CA 1
ATOM 838 C C . LYS A 1 101 ? 2.655 -6.331 17.773 1.00 87.50 101 LYS A C 1
ATOM 840 O O . LYS A 1 101 ? 3.425 -5.553 18.315 1.00 87.50 101 LYS A O 1
ATOM 845 N N . ASN A 1 102 ? 3.053 -7.360 17.030 1.00 86.69 102 ASN A N 1
ATOM 846 C CA . ASN A 1 102 ? 4.455 -7.702 16.786 1.00 86.69 102 ASN A CA 1
ATOM 847 C C . ASN A 1 102 ? 4.905 -7.264 15.385 1.00 86.69 102 ASN A C 1
ATOM 849 O O . ASN A 1 102 ? 5.789 -7.882 14.801 1.00 86.69 102 ASN A O 1
ATOM 853 N N . PHE A 1 103 ? 4.236 -6.274 14.792 1.00 92.38 103 PHE A N 1
ATOM 854 C CA . PHE A 1 103 ? 4.616 -5.776 13.480 1.00 92.38 103 PHE A CA 1
ATOM 855 C C . PHE A 1 103 ? 5.940 -5.015 13.578 1.00 92.38 103 PHE A C 1
ATOM 857 O O . PHE A 1 103 ? 6.025 -3.987 14.250 1.00 92.38 103 PHE A O 1
ATOM 864 N N . GLU A 1 104 ? 6.967 -5.512 12.891 1.00 92.56 104 GLU A N 1
ATOM 865 C CA . GLU A 1 104 ? 8.293 -4.894 12.820 1.00 92.56 104 GLU A CA 1
ATOM 866 C C . GLU A 1 104 ? 8.270 -3.680 11.880 1.00 92.56 104 GLU A C 1
ATOM 868 O O . GLU A 1 104 ? 8.775 -3.705 10.759 1.00 92.56 104 GLU A O 1
ATOM 873 N N . ARG A 1 105 ? 7.627 -2.603 12.344 1.00 92.38 105 ARG A N 1
ATOM 874 C CA . ARG A 1 105 ? 7.378 -1.378 11.574 1.00 92.38 105 ARG A CA 1
ATOM 875 C C . ARG A 1 105 ? 8.637 -0.816 10.919 1.00 92.38 105 ARG A C 1
ATOM 877 O O . ARG A 1 105 ? 8.599 -0.468 9.744 1.00 92.38 105 ARG A O 1
ATOM 884 N N . GLU A 1 106 ? 9.708 -0.663 11.693 1.00 92.31 106 GLU A N 1
ATOM 885 C CA . GLU A 1 106 ? 10.943 -0.019 11.227 1.00 92.31 106 GLU A CA 1
ATOM 886 C C . GLU A 1 106 ? 11.558 -0.811 10.074 1.00 92.31 106 GLU A C 1
ATOM 888 O O . GLU A 1 106 ? 11.739 -0.2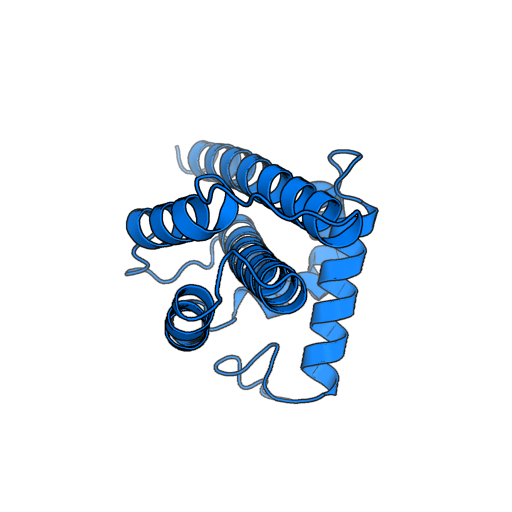59 8.994 1.00 92.31 106 GLU A O 1
ATOM 893 N N . LEU A 1 107 ? 11.714 -2.127 10.244 1.00 93.06 107 LEU A N 1
ATOM 894 C CA . LEU A 1 107 ? 12.228 -3.022 9.205 1.00 93.06 107 LEU A CA 1
ATOM 895 C C . LEU A 1 107 ? 11.349 -3.031 7.948 1.00 93.06 107 LEU A C 1
ATOM 897 O O . LEU A 1 107 ? 11.860 -3.040 6.827 1.00 93.06 107 LEU A O 1
ATOM 901 N N . PHE A 1 108 ? 10.026 -2.993 8.114 1.00 95.44 108 PHE A N 1
ATOM 902 C CA . PHE A 1 108 ? 9.094 -2.918 6.991 1.00 95.44 108 PHE A CA 1
ATOM 903 C C . PHE A 1 108 ? 9.264 -1.622 6.183 1.00 95.44 108 PHE A C 1
ATOM 905 O O . PHE A 1 108 ? 9.368 -1.667 4.956 1.00 95.44 108 PHE A O 1
ATOM 912 N N . LEU A 1 109 ? 9.316 -0.464 6.849 1.00 94.19 109 LEU A N 1
ATOM 913 C CA . LEU A 1 109 ? 9.448 0.832 6.177 1.00 94.19 109 LEU A CA 1
ATOM 914 C C . LEU A 1 109 ? 10.845 1.041 5.580 1.00 94.19 109 LEU A C 1
ATOM 916 O O . LEU A 1 109 ? 10.950 1.591 4.482 1.00 94.19 109 LEU A O 1
ATOM 920 N N . GLU A 1 110 ? 11.897 0.578 6.255 1.00 93.06 110 GLU A N 1
ATOM 921 C CA . GLU A 1 110 ? 13.270 0.589 5.739 1.00 93.06 110 GLU A CA 1
ATOM 922 C C . GLU A 1 110 ? 13.382 -0.244 4.462 1.00 93.06 110 GLU A C 1
ATOM 924 O O . GLU A 1 110 ? 13.897 0.243 3.454 1.00 93.06 110 GLU A O 1
ATOM 929 N N . PHE A 1 111 ? 12.820 -1.459 4.459 1.00 94.44 111 PHE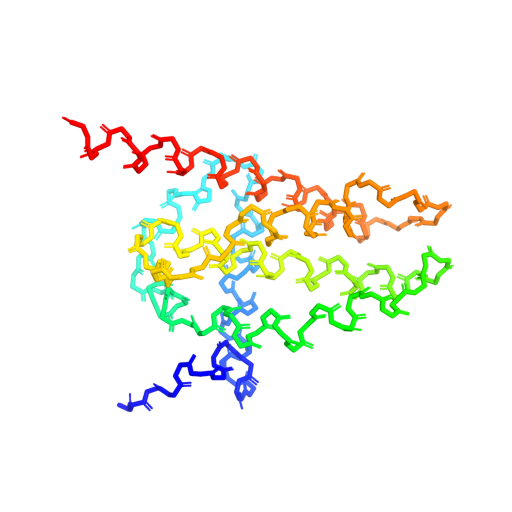 A N 1
ATOM 930 C CA . PHE A 1 111 ? 12.787 -2.300 3.266 1.00 94.44 111 PHE A CA 1
ATOM 931 C C . PHE A 1 111 ? 12.110 -1.580 2.097 1.00 94.44 111 PHE A C 1
ATOM 933 O O . PHE A 1 111 ? 12.679 -1.503 1.010 1.00 94.44 111 PHE A O 1
ATOM 940 N N . LEU A 1 112 ? 10.910 -1.029 2.300 1.00 94.38 112 LEU A N 1
ATOM 941 C CA . LEU A 1 112 ? 10.177 -0.366 1.219 1.00 94.38 112 LEU A CA 1
ATOM 942 C C . LEU A 1 112 ? 10.909 0.879 0.716 1.00 94.38 112 LEU A C 1
ATOM 944 O O . LEU A 1 112 ? 10.990 1.077 -0.491 1.00 94.38 112 LEU A O 1
ATOM 948 N N . THR A 1 113 ? 11.513 1.657 1.617 1.00 91.19 113 THR A N 1
ATOM 949 C CA . THR A 1 113 ? 12.320 2.837 1.269 1.00 91.19 113 THR A CA 1
ATOM 950 C C . THR A 1 113 ? 13.499 2.455 0.377 1.00 91.19 113 THR A C 1
ATOM 952 O O . THR A 1 113 ? 13.658 3.027 -0.705 1.00 91.19 113 THR A O 1
ATOM 955 N N . ALA A 1 114 ? 14.267 1.437 0.776 1.00 90.06 114 ALA A N 1
ATOM 956 C CA . ALA A 1 114 ? 15.409 0.941 0.012 1.00 90.06 114 ALA A CA 1
ATOM 957 C C . ALA A 1 114 ? 14.996 0.392 -1.364 1.00 90.06 114 ALA A C 1
ATOM 959 O O . ALA A 1 114 ? 15.728 0.513 -2.346 1.00 90.06 114 ALA A O 1
ATOM 960 N N . GLN A 1 115 ? 13.803 -0.203 -1.457 1.00 89.94 115 GLN A N 1
ATOM 961 C CA . GLN A 1 115 ? 13.296 -0.788 -2.695 1.00 89.94 115 GLN A CA 1
ATOM 962 C C . GLN A 1 115 ? 12.637 0.217 -3.651 1.00 89.94 115 GLN A C 1
ATOM 964 O O . GLN A 1 115 ? 12.364 -0.170 -4.788 1.00 89.94 115 GLN A O 1
ATOM 969 N N . SER A 1 116 ? 12.410 1.471 -3.250 1.00 85.19 116 SER A N 1
ATOM 970 C CA . SER A 1 116 ? 11.781 2.475 -4.124 1.00 85.19 116 SER A CA 1
ATOM 971 C C . SER A 1 116 ? 12.491 3.819 -4.229 1.00 85.19 116 SER A C 1
ATOM 973 O O . SER A 1 116 ? 12.534 4.392 -5.308 1.00 85.19 116 SER A O 1
ATOM 975 N N . LEU A 1 117 ? 12.977 4.385 -3.121 1.00 72.25 117 LEU A N 1
ATOM 976 C CA . LEU A 1 117 ? 13.503 5.759 -3.099 1.00 72.25 117 LEU A CA 1
ATOM 977 C C . LEU A 1 117 ? 15.019 5.801 -3.270 1.00 72.25 117 LEU A C 1
ATOM 979 O O . LEU A 1 117 ? 15.548 6.764 -3.821 1.00 72.25 117 LEU A O 1
ATOM 983 N N . GLU A 1 118 ? 15.700 4.762 -2.796 1.00 68.44 118 GLU A N 1
ATOM 984 C CA . GLU A 1 118 ? 17.160 4.652 -2.842 1.00 68.44 118 GLU A CA 1
ATOM 985 C C . GLU A 1 118 ? 17.649 3.793 -4.014 1.00 68.44 118 GLU A C 1
ATOM 987 O O . GLU A 1 118 ? 18.851 3.717 -4.273 1.00 68.44 118 GLU A O 1
ATOM 992 N N . SER A 1 119 ? 16.734 3.169 -4.763 1.00 63.44 119 SER A N 1
ATOM 993 C CA . SER A 1 119 ? 17.097 2.422 -5.958 1.00 63.44 119 SER A CA 1
ATOM 994 C C . SER A 1 119 ? 17.427 3.388 -7.101 1.00 63.44 119 SER A C 1
ATOM 996 O O . SER A 1 119 ? 16.563 4.046 -7.677 1.00 63.44 119 SER A O 1
ATOM 998 N N . MET A 1 120 ? 18.718 3.500 -7.425 1.00 55.66 120 MET A N 1
ATOM 999 C CA . MET A 1 120 ? 19.180 4.228 -8.606 1.00 55.66 120 MET A CA 1
ATOM 1000 C C . MET A 1 120 ? 18.752 3.468 -9.866 1.00 55.66 120 MET A C 1
ATOM 1002 O O . MET A 1 120 ? 19.386 2.486 -10.241 1.00 55.66 120 MET A O 1
ATOM 1006 N N . HIS A 1 121 ? 17.690 3.924 -10.529 1.00 59.75 121 HIS A N 1
ATOM 1007 C CA . HIS A 1 121 ? 17.290 3.408 -11.837 1.00 59.75 121 HIS A CA 1
ATOM 1008 C C . HIS A 1 121 ? 17.760 4.363 -12.937 1.00 59.75 121 HIS A C 1
ATOM 1010 O O . HIS A 1 121 ? 17.473 5.557 -12.906 1.00 59.75 121 HIS A O 1
ATOM 1016 N N . SER A 1 122 ? 18.500 3.834 -13.913 1.00 55.69 122 SER A N 1
ATOM 1017 C CA . SER A 1 122 ? 18.895 4.544 -15.139 1.00 55.69 122 SER A CA 1
ATOM 1018 C C . SER A 1 122 ? 17.798 4.532 -16.208 1.00 55.69 122 SER A C 1
ATOM 1020 O O . SER A 1 122 ? 17.952 5.168 -17.251 1.00 55.69 122 SER A O 1
ATOM 1022 N N . VAL A 1 123 ? 16.703 3.812 -15.952 1.00 60.03 123 VAL A N 1
ATOM 1023 C CA . VAL A 1 123 ? 15.584 3.628 -16.869 1.00 60.03 123 VAL A CA 1
ATOM 1024 C C . VAL A 1 123 ? 14.298 4.058 -16.167 1.00 60.03 123 VAL A C 1
ATOM 1026 O O . VAL A 1 123 ? 13.966 3.520 -15.113 1.00 60.03 123 VAL A O 1
ATOM 1029 N N . SER A 1 124 ? 13.598 5.043 -16.733 1.00 66.50 124 SER A N 1
ATOM 1030 C CA . SER A 1 124 ? 12.291 5.493 -16.250 1.00 66.50 124 SER A CA 1
ATOM 1031 C C . SER A 1 124 ? 11.306 5.686 -17.402 1.00 66.50 124 SER A C 1
ATOM 1033 O O . SER A 1 124 ? 11.680 6.020 -18.530 1.00 66.50 124 SER A O 1
ATOM 1035 N N . THR A 1 125 ? 10.033 5.451 -17.106 1.00 77.44 125 THR A N 1
ATOM 1036 C CA . THR A 1 125 ? 8.877 5.751 -17.949 1.00 77.44 125 THR A CA 1
ATOM 1037 C C . THR A 1 125 ? 7.966 6.738 -17.226 1.00 77.44 125 THR A C 1
ATOM 1039 O O . THR A 1 125 ? 8.039 6.911 -16.009 1.00 77.44 125 THR A O 1
ATOM 1042 N N . THR A 1 126 ? 7.035 7.352 -17.960 1.00 78.56 126 THR A N 1
ATOM 1043 C CA . THR A 1 126 ? 5.974 8.170 -17.352 1.00 78.56 126 THR A CA 1
ATOM 1044 C C . THR A 1 126 ? 5.175 7.383 -16.307 1.00 78.56 126 THR A C 1
ATOM 1046 O O . THR A 1 126 ? 4.794 7.944 -15.283 1.00 78.56 126 THR A O 1
ATOM 1049 N N . THR A 1 127 ? 4.962 6.083 -16.535 1.00 76.25 127 THR A N 1
ATOM 1050 C CA . THR A 1 127 ? 4.276 5.190 -15.595 1.00 76.25 127 THR A CA 1
ATOM 1051 C C . THR A 1 127 ? 5.095 5.003 -14.323 1.00 76.25 127 THR A C 1
ATOM 1053 O O . THR A 1 127 ? 4.591 5.279 -13.237 1.00 76.25 127 THR A O 1
ATOM 1056 N N . SER A 1 128 ? 6.371 4.610 -14.435 1.00 78.31 128 SER A N 1
ATOM 1057 C CA . SER A 1 128 ? 7.229 4.398 -13.265 1.00 78.31 128 SER A CA 1
ATOM 1058 C C . SER A 1 128 ? 7.431 5.682 -12.457 1.00 78.31 128 SER A C 1
ATOM 1060 O O . SER A 1 128 ? 7.467 5.636 -11.229 1.00 78.31 128 SER A O 1
ATOM 1062 N N . ASP A 1 129 ? 7.521 6.833 -13.131 1.00 80.38 129 ASP A N 1
ATOM 1063 C CA . ASP A 1 129 ? 7.648 8.143 -12.486 1.00 80.38 129 ASP A CA 1
ATOM 1064 C C . ASP A 1 129 ? 6.376 8.509 -11.711 1.00 80.38 129 ASP A C 1
ATOM 1066 O O . ASP A 1 129 ? 6.456 8.949 -10.561 1.00 80.38 129 ASP A O 1
ATOM 1070 N N . ALA A 1 130 ? 5.197 8.268 -12.295 1.00 79.88 130 ALA A N 1
ATOM 1071 C CA . ALA A 1 130 ? 3.920 8.464 -11.614 1.00 79.88 130 ALA A CA 1
ATOM 1072 C C . ALA A 1 130 ? 3.792 7.550 -10.384 1.00 79.88 130 ALA A C 1
ATOM 1074 O O . ALA A 1 130 ? 3.460 8.021 -9.294 1.00 79.88 130 ALA A O 1
ATOM 1075 N N . THR A 1 131 ? 4.126 6.261 -10.509 1.00 82.25 131 THR A N 1
ATOM 1076 C CA . THR A 1 131 ? 4.099 5.330 -9.370 1.00 82.25 131 THR A CA 1
ATOM 1077 C C . THR A 1 131 ? 5.095 5.734 -8.282 1.00 82.25 131 THR A C 1
ATOM 1079 O O . THR A 1 131 ? 4.782 5.641 -7.095 1.00 82.25 131 THR A O 1
ATOM 1082 N N . LEU A 1 132 ? 6.272 6.250 -8.641 1.00 85.25 132 LEU A N 1
ATOM 1083 C CA . LEU A 1 132 ? 7.245 6.740 -7.665 1.00 85.25 132 LEU A CA 1
ATOM 1084 C C . LEU A 1 132 ? 6.748 7.989 -6.920 1.00 85.25 132 LEU A C 1
ATOM 1086 O O . LEU A 1 132 ? 6.976 8.118 -5.714 1.00 85.25 132 LEU A O 1
ATOM 1090 N N . LEU A 1 133 ? 6.048 8.900 -7.603 1.00 84.06 133 LEU A N 1
ATOM 1091 C CA . LEU A 1 133 ? 5.392 10.046 -6.962 1.00 84.06 133 LEU A CA 1
ATOM 1092 C C . LEU A 1 133 ? 4.334 9.589 -5.953 1.00 84.06 133 LEU A C 1
ATOM 1094 O O . LEU A 1 133 ? 4.317 10.076 -4.823 1.00 84.06 133 LEU A O 1
ATOM 1098 N N . ILE A 1 134 ? 3.524 8.598 -6.322 1.00 85.19 134 ILE A N 1
ATOM 1099 C CA . ILE A 1 134 ? 2.537 7.973 -5.435 1.00 85.19 134 ILE A CA 1
ATOM 1100 C C . ILE A 1 134 ? 3.211 7.375 -4.198 1.00 85.19 134 ILE A C 1
ATOM 1102 O O . ILE A 1 134 ? 2.768 7.611 -3.076 1.00 85.19 134 ILE A O 1
ATOM 1106 N N . ILE A 1 135 ? 4.302 6.628 -4.378 1.00 90.19 135 ILE A N 1
ATOM 1107 C CA . ILE A 1 135 ? 5.071 6.043 -3.272 1.00 90.19 135 ILE A CA 1
ATOM 1108 C C . ILE A 1 135 ? 5.550 7.136 -2.310 1.00 90.19 135 ILE A C 1
ATOM 1110 O O . ILE A 1 135 ? 5.392 7.008 -1.095 1.00 90.19 135 ILE A O 1
ATOM 1114 N N . ARG A 1 136 ? 6.099 8.237 -2.839 1.00 88.62 136 ARG A N 1
ATOM 1115 C CA . ARG A 1 136 ? 6.531 9.387 -2.027 1.00 88.62 136 ARG A CA 1
ATOM 1116 C C . ARG A 1 136 ? 5.367 10.006 -1.256 1.00 88.62 136 ARG A C 1
ATOM 1118 O O . ARG A 1 136 ? 5.534 10.319 -0.077 1.00 88.62 136 ARG A O 1
ATOM 1125 N N . GLN A 1 137 ? 4.206 10.150 -1.892 1.00 86.88 137 GLN A N 1
ATOM 1126 C CA . GLN A 1 137 ? 3.007 10.667 -1.237 1.00 86.88 137 GLN A CA 1
ATOM 1127 C C . GLN A 1 137 ? 2.532 9.732 -0.119 1.00 86.88 137 GLN A C 1
ATOM 1129 O O . GLN A 1 137 ? 2.270 10.199 0.984 1.00 86.88 137 GLN A O 1
ATOM 1134 N N . LEU A 1 138 ? 2.508 8.418 -0.350 1.00 90.62 138 LEU A N 1
ATOM 1135 C CA . LEU A 1 138 ? 2.144 7.429 0.667 1.00 90.62 138 LEU A CA 1
ATOM 1136 C C . LEU A 1 138 ? 3.057 7.508 1.893 1.00 90.62 138 LEU A C 1
ATOM 1138 O O . LEU A 1 138 ? 2.565 7.501 3.018 1.00 90.62 138 LEU A O 1
ATOM 1142 N N . PHE A 1 139 ? 4.374 7.639 1.707 1.00 91.62 139 PHE A N 1
ATOM 1143 C CA . PHE A 1 139 ? 5.297 7.850 2.828 1.00 91.62 139 PHE A CA 1
ATOM 1144 C C . PHE A 1 139 ? 4.986 9.132 3.614 1.00 91.62 139 PHE A C 1
ATOM 1146 O O . PHE A 1 139 ? 5.041 9.128 4.847 1.00 91.62 139 PHE A O 1
ATOM 1153 N N . ALA A 1 140 ? 4.649 10.226 2.924 1.00 88.25 140 ALA A N 1
ATOM 1154 C CA . ALA A 1 140 ? 4.254 11.474 3.572 1.00 88.25 140 ALA A CA 1
ATOM 1155 C C . ALA A 1 140 ? 2.935 11.322 4.349 1.00 88.25 140 ALA A C 1
ATOM 1157 O O . ALA A 1 140 ? 2.858 11.729 5.511 1.00 88.25 140 ALA A O 1
ATOM 1158 N N . ASP A 1 141 ? 1.933 10.683 3.746 1.00 87.12 141 ASP A N 1
ATOM 1159 C CA . ASP A 1 141 ? 0.624 10.418 4.346 1.00 87.12 141 ASP A CA 1
ATOM 1160 C C . ASP A 1 141 ? 0.736 9.519 5.581 1.00 87.12 141 ASP A C 1
ATOM 1162 O O . ASP A 1 141 ? 0.146 9.817 6.618 1.00 87.12 141 ASP A O 1
ATOM 1166 N N . ILE A 1 142 ? 1.554 8.466 5.511 1.00 90.62 142 ILE A N 1
ATOM 1167 C CA . ILE A 1 142 ? 1.887 7.594 6.644 1.00 90.62 142 ILE A CA 1
ATOM 1168 C C . ILE A 1 142 ? 2.477 8.410 7.791 1.00 90.62 142 ILE A C 1
ATOM 1170 O O . ILE A 1 142 ? 2.007 8.313 8.924 1.00 90.62 142 ILE A O 1
ATOM 1174 N N . LYS A 1 143 ? 3.482 9.243 7.503 1.00 89.00 143 LYS A N 1
ATOM 1175 C CA . LYS A 1 143 ? 4.135 10.069 8.522 1.00 89.00 143 LYS A CA 1
ATOM 1176 C C . LYS A 1 143 ? 3.139 11.019 9.190 1.00 89.00 143 LYS A C 1
ATOM 1178 O O . LYS A 1 143 ? 3.181 11.181 10.408 1.00 89.00 143 LYS A O 1
ATOM 1183 N N . MET A 1 144 ? 2.245 11.631 8.413 1.00 85.31 144 MET A N 1
ATOM 1184 C CA . MET A 1 144 ? 1.181 12.486 8.947 1.00 85.31 144 MET A CA 1
ATOM 1185 C C . MET A 1 144 ? 0.185 11.690 9.797 1.00 85.31 144 MET A C 1
ATOM 1187 O O . MET A 1 144 ? -0.132 12.101 10.911 1.00 85.31 144 MET A O 1
ATOM 1191 N N . ALA A 1 145 ? -0.280 10.538 9.315 1.00 85.12 145 ALA A N 1
ATOM 1192 C CA . ALA A 1 145 ? -1.217 9.690 10.042 1.00 85.12 145 ALA A CA 1
ATOM 1193 C C . ALA A 1 145 ? -0.651 9.217 11.382 1.00 85.12 145 ALA A C 1
ATOM 1195 O O . ALA A 1 145 ? -1.350 9.295 12.386 1.00 85.12 145 ALA A O 1
ATOM 1196 N N . GLU A 1 146 ? 0.617 8.808 11.423 1.00 84.81 146 GLU A N 1
ATOM 1197 C CA . GLU A 1 146 ? 1.284 8.391 12.658 1.00 84.81 146 GLU A CA 1
ATOM 1198 C C . GLU A 1 146 ? 1.390 9.537 13.675 1.00 84.81 146 GLU A C 1
ATOM 1200 O O . GLU A 1 146 ? 1.175 9.330 14.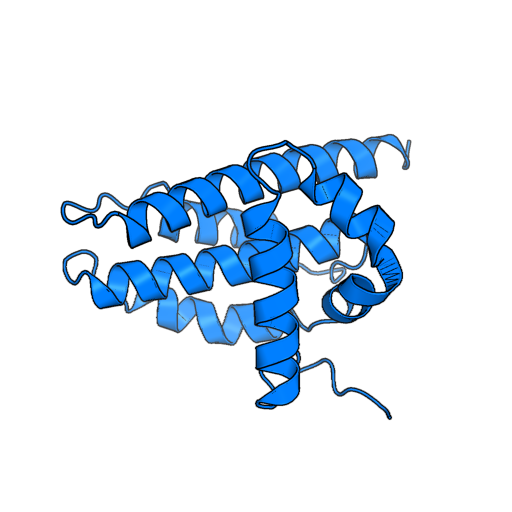869 1.00 84.81 146 GLU A O 1
ATOM 1205 N N . GLN A 1 147 ? 1.673 10.763 13.222 1.00 84.50 147 GLN A N 1
ATOM 1206 C CA . GLN A 1 147 ? 1.679 11.947 14.092 1.00 84.50 147 GLN A CA 1
ATOM 1207 C C . GLN A 1 147 ? 0.294 12.217 14.684 1.00 84.50 147 GLN A C 1
ATOM 1209 O O . GLN A 1 147 ? 0.175 12.457 15.886 1.00 84.50 147 GLN A O 1
ATOM 1214 N N . ILE A 1 148 ? -0.747 12.132 13.853 1.00 76.25 148 ILE A N 1
ATOM 1215 C CA . ILE A 1 148 ? -2.138 12.299 14.272 1.00 76.25 148 ILE A CA 1
ATOM 1216 C C . ILE A 1 148 ? -2.487 11.221 15.303 1.00 76.25 148 ILE A C 1
ATOM 1218 O O . ILE A 1 148 ? -2.900 11.554 16.411 1.00 76.25 148 ILE A O 1
ATOM 1222 N N . THR A 1 149 ? -2.259 9.940 15.007 1.00 70.19 149 THR A N 1
ATOM 1223 C CA . THR A 1 149 ? -2.619 8.842 15.916 1.00 70.19 149 THR A CA 1
ATOM 1224 C C . THR A 1 149 ? -1.877 8.902 17.246 1.00 70.19 149 THR A C 1
ATOM 1226 O O . THR A 1 149 ? -2.513 8.673 18.272 1.00 70.19 149 THR A O 1
ATOM 1229 N N . ASN A 1 150 ? -0.590 9.268 17.245 1.00 67.69 150 ASN A N 1
ATOM 1230 C CA . ASN A 1 150 ? 0.223 9.381 18.461 1.00 67.69 150 ASN A CA 1
ATOM 1231 C C . ASN A 1 150 ? -0.173 10.581 19.336 1.00 67.69 150 ASN A C 1
ATOM 1233 O O . ASN A 1 150 ? 0.029 10.542 20.545 1.00 67.69 150 ASN A O 1
ATOM 1237 N N . SER A 1 151 ? -0.742 11.639 18.748 1.00 59.34 151 SER A N 1
ATOM 1238 C CA . SER A 1 151 ? -1.198 12.820 19.496 1.00 59.34 151 SER A CA 1
ATOM 1239 C C . SER A 1 151 ? -2.522 12.624 20.244 1.00 59.34 151 SER A C 1
ATOM 1241 O O . SER A 1 151 ? -2.811 13.390 21.155 1.00 59.34 151 SER A O 1
ATOM 1243 N N . TYR A 1 152 ? -3.308 11.598 19.897 1.00 52.06 152 TYR A N 1
ATOM 1244 C CA . TYR A 1 152 ? -4.564 11.256 20.586 1.00 52.06 152 TYR A CA 1
ATOM 1245 C C . TYR A 1 152 ? -4.402 10.219 21.706 1.00 52.06 152 TYR A C 1
ATOM 1247 O O . TYR A 1 152 ? -5.364 9.958 22.424 1.00 52.06 152 TYR A O 1
ATOM 1255 N N . ASP A 1 153 ? -3.216 9.620 21.837 1.00 50.38 153 ASP A N 1
ATOM 1256 C CA . ASP A 1 153 ? -2.901 8.621 22.86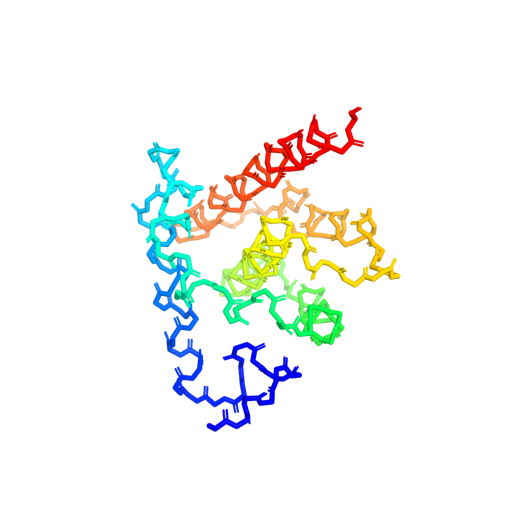7 1.00 50.38 153 ASP A CA 1
ATOM 1257 C C . ASP A 1 153 ? -2.079 9.229 24.039 1.00 50.38 153 ASP A C 1
ATOM 1259 O O . ASP A 1 153 ? -1.578 8.490 24.889 1.00 50.38 153 ASP A O 1
ATOM 1263 N N . GLN A 1 154 ? -1.955 10.568 24.090 1.00 40.53 154 GLN A N 1
ATOM 1264 C CA . GLN A 1 154 ? -1.389 11.372 25.193 1.00 40.53 154 GLN A CA 1
ATOM 1265 C C . GLN A 1 154 ? -2.488 12.137 25.934 1.00 40.53 154 GLN A C 1
ATOM 1267 O O . GLN A 1 154 ? -2.361 12.269 27.173 1.00 40.53 154 GLN A O 1
#

Foldseek 3Di:
DPDPLACACNPDPVSVVLLVVLLVVLLVCLVVVCSLVVCVVVVVSLVSLLSHPLVSLCVVCLVLLVPQDLADAVSLLVNLVSLLSSLVSVLSNLLVVRDDPPPPVVVSVVSSCCSQVVDDHPDDDPSSVSSSVSSVSSVVSSVVSNVVVVVVVD

Organism: NCBI:txid2139

Sequence (154 aa):
MTHNYQDYPFCCALDKNNFLVLFQNYLDNCETNQGFKLINADYDLYKPLSFVDIVGIFAKLAPQIMKYQAELIDEVEEKYEKVATLLFLYYIKVLFKNLPKNFERELFLEFLTAQSLESMHSVSTTTSDATLLIIRQLFADIKMAEQITNSYDQ

pLDDT: mean 81.23, std 12.66, range [39.25, 95.44]

Secondary structure (DSSP, 8-state):
----TTTTTSSSHHHHHHHHHHHHHHHHHHTTT-HHHHHHHTHHHHHHHHTS-HHHHHHHHHHHHTTS-TT-HHHHHHHHHHHHHHHHHHHHHHHTT---TT--HHHHHHHHHHHHTS---S---HHHHHHHHHHHHHHHHHHHHHHHHHHT--